Protein AF-A0A7V9T7A2-F1 (afdb_monomer_lite)

Radius of gyration: 11.95 Å; chains: 1; bounding box: 23×23×31 Å

Sequence (45 aa):
MCRNIRTLSNFEPPATAAEIEAAALQYVRKVSGQTKPSATNHDAF

Secondary structure (DSSP, 8-state):
--PPP---TT-SSPPPHHHHHHHHHHHHHHHH--SS--GGGGGG-

pLDDT: mean 84.72, std 8.78, range [50.84, 93.06]

Structure (mmCIF, N/CA/C/O backbone):
data_AF-A0A7V9T7A2-F1
#
_entry.id   AF-A0A7V9T7A2-F1
#
loop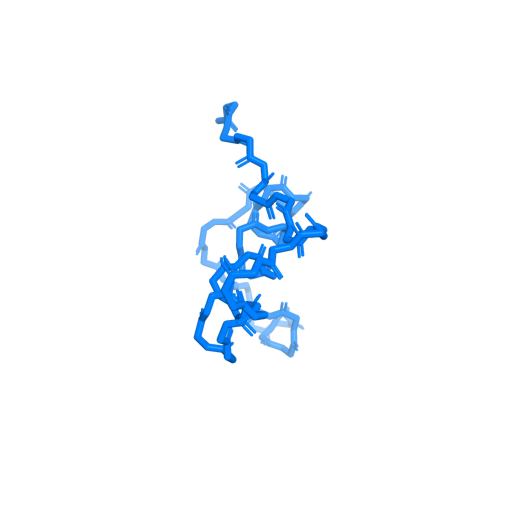_
_atom_site.group_PDB
_atom_site.id
_atom_site.type_symbol
_atom_site.label_atom_id
_atom_site.label_alt_id
_atom_site.label_comp_id
_atom_site.label_asym_id
_atom_site.label_entity_id
_atom_site.label_seq_id
_atom_site.pdbx_PDB_ins_code
_atom_site.Cartn_x
_atom_site.Cartn_y
_atom_site.Cartn_z
_atom_site.occupancy
_atom_site.B_iso_or_equiv
_atom_site.auth_seq_id
_atom_site.auth_comp_id
_atom_site.auth_asym_id
_atom_site.auth_atom_id
_atom_site.pdbx_PDB_model_num
ATOM 1 N N . MET A 1 1 ? 0.778 13.668 8.936 1.00 50.84 1 MET A N 1
ATOM 2 C CA . MET A 1 1 ? 2.171 13.539 8.441 1.00 50.84 1 MET A CA 1
ATOM 3 C C . MET A 1 1 ? 2.154 13.525 6.916 1.00 50.84 1 MET A C 1
ATOM 5 O O . MET A 1 1 ? 1.667 12.565 6.335 1.00 50.84 1 MET A O 1
ATOM 9 N N . CYS A 1 2 ? 2.657 14.571 6.258 1.00 53.03 2 CYS A N 1
ATOM 10 C CA . CYS A 1 2 ? 2.641 14.711 4.794 1.00 53.03 2 CYS A CA 1
ATOM 11 C C . CY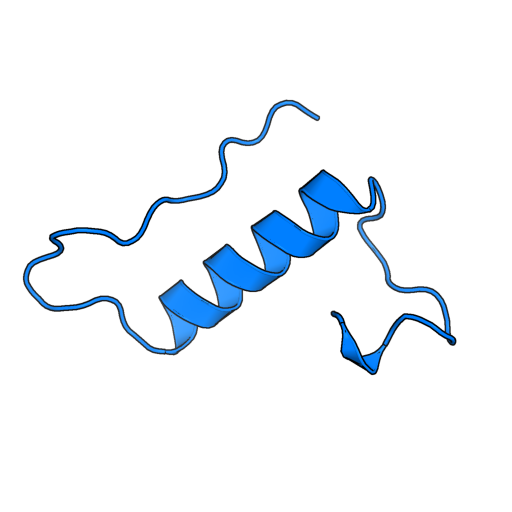S A 1 2 ? 3.747 13.892 4.097 1.00 53.03 2 CYS A C 1
ATOM 13 O O . CYS A 1 2 ? 4.504 14.434 3.298 1.00 53.03 2 CYS A O 1
ATOM 15 N N . ARG A 1 3 ? 3.887 12.591 4.401 1.00 62.94 3 ARG A N 1
ATOM 16 C CA . ARG A 1 3 ? 4.797 11.730 3.626 1.00 62.94 3 ARG A CA 1
ATOM 17 C C . ARG A 1 3 ? 4.150 11.410 2.276 1.00 62.94 3 ARG A C 1
ATOM 19 O O . ARG A 1 3 ? 2.997 10.968 2.208 1.00 62.94 3 ARG A O 1
ATOM 26 N N . ASN A 1 4 ? 4.863 11.712 1.194 1.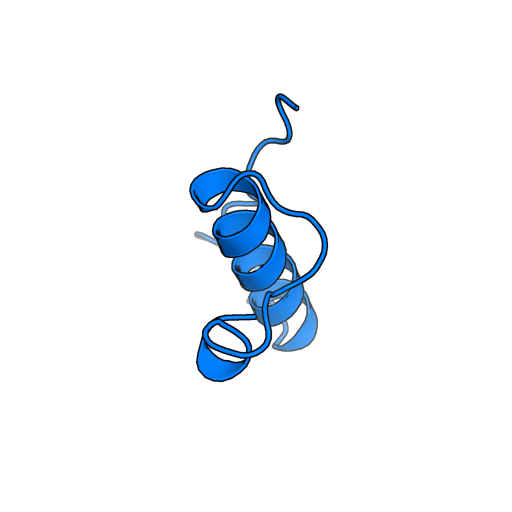00 77.00 4 ASN A N 1
ATOM 27 C CA . ASN A 1 4 ? 4.440 11.311 -0.140 1.00 77.00 4 ASN A CA 1
ATOM 28 C C . ASN A 1 4 ? 4.590 9.788 -0.262 1.00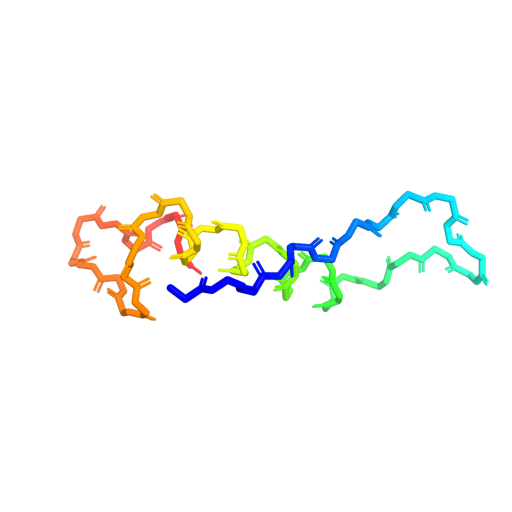 77.00 4 ASN A C 1
ATOM 30 O O . ASN A 1 4 ? 5.568 9.237 0.237 1.00 77.00 4 ASN A O 1
ATOM 34 N N . ILE A 1 5 ? 3.609 9.117 -0.863 1.00 84.75 5 ILE A N 1
ATOM 35 C CA . ILE A 1 5 ? 3.720 7.677 -1.120 1.00 84.75 5 ILE A CA 1
ATOM 36 C C . ILE A 1 5 ? 4.646 7.534 -2.320 1.00 84.75 5 ILE A C 1
ATOM 38 O O . ILE A 1 5 ? 4.447 8.216 -3.325 1.00 84.75 5 ILE A O 1
ATOM 42 N N . ARG A 1 6 ? 5.662 6.676 -2.222 1.00 83.44 6 ARG A N 1
ATOM 43 C CA . ARG A 1 6 ? 6.562 6.430 -3.349 1.00 83.44 6 ARG A CA 1
ATOM 44 C C . ARG A 1 6 ? 5.788 5.749 -4.480 1.00 83.44 6 ARG A C 1
ATOM 46 O O . ARG A 1 6 ? 5.356 4.611 -4.344 1.00 83.44 6 ARG A O 1
ATOM 53 N N . THR A 1 7 ? 5.623 6.451 -5.595 1.00 86.62 7 THR A N 1
ATOM 54 C CA . THR A 1 7 ? 5.046 5.907 -6.827 1.00 86.62 7 THR A CA 1
ATOM 55 C C . THR A 1 7 ? 6.105 5.088 -7.559 1.00 86.62 7 THR A C 1
ATOM 57 O O . THR A 1 7 ? 7.159 5.624 -7.894 1.00 86.62 7 THR A O 1
ATOM 60 N N . LEU A 1 8 ? 5.840 3.804 -7.804 1.00 85.62 8 LEU A N 1
ATOM 61 C CA . LEU A 1 8 ? 6.787 2.853 -8.413 1.00 85.62 8 LEU A CA 1
ATOM 62 C C . LEU A 1 8 ? 6.556 2.637 -9.923 1.00 85.62 8 LEU A C 1
ATOM 64 O O . LEU A 1 8 ? 6.872 1.584 -10.466 1.00 85.62 8 LEU A O 1
ATOM 68 N N . SER A 1 9 ? 5.981 3.619 -10.617 1.00 85.44 9 SER A N 1
ATOM 69 C CA . SER A 1 9 ? 5.703 3.553 -12.058 1.00 85.44 9 SER A CA 1
ATOM 70 C C . SER A 1 9 ? 6.940 3.868 -12.903 1.00 85.44 9 SER A C 1
ATOM 72 O O . SER A 1 9 ? 7.643 4.828 -12.594 1.00 85.44 9 SER A O 1
ATOM 74 N N . ASN A 1 10 ? 7.127 3.150 -14.018 1.00 84.50 10 ASN A N 1
ATOM 75 C CA . ASN A 1 10 ? 8.149 3.426 -15.043 1.00 84.50 10 ASN A CA 1
ATOM 76 C C . ASN A 1 10 ? 9.604 3.402 -14.527 1.00 84.50 10 ASN A C 1
ATOM 78 O O . ASN A 1 10 ? 10.431 4.195 -14.969 1.00 84.50 10 ASN A O 1
ATOM 82 N N . PHE A 1 11 ? 9.911 2.520 -13.572 1.00 85.75 11 PHE A N 1
ATOM 83 C CA . PHE A 1 11 ? 11.278 2.317 -13.086 1.00 85.75 11 PHE A CA 1
ATOM 84 C C . PHE A 1 11 ? 12.046 1.338 -13.978 1.00 85.75 11 PHE A C 1
ATOM 86 O O . PHE A 1 11 ? 11.521 0.283 -14.338 1.00 85.75 11 PHE A O 1
ATOM 93 N N . GLU A 1 12 ? 13.304 1.671 -14.267 1.00 84.19 12 GLU A N 1
ATOM 94 C CA . GLU A 1 12 ? 14.269 0.770 -14.889 1.00 84.19 12 GLU A CA 1
ATOM 95 C C . GLU A 1 12 ? 15.563 0.767 -14.059 1.00 84.19 12 GLU A C 1
ATOM 97 O O . GLU A 1 12 ? 16.183 1.825 -13.902 1.00 84.19 12 GLU A O 1
ATOM 102 N N . PRO A 1 13 ? 15.969 -0.382 -13.480 1.00 86.06 13 PRO A N 1
ATOM 103 C CA . PRO A 1 13 ? 15.270 -1.678 -13.428 1.00 86.06 13 PRO A CA 1
ATOM 104 C C . PRO A 1 13 ? 13.936 -1.625 -12.647 1.00 86.06 13 PRO A C 1
ATOM 106 O O . PRO A 1 13 ? 13.720 -0.692 -11.871 1.00 86.06 13 PRO A O 1
ATOM 109 N N . PRO A 1 14 ? 13.027 -2.604 -12.843 1.00 88.50 14 PRO A N 1
ATOM 110 C CA . PRO A 1 14 ? 11.732 -2.632 -12.165 1.00 88.50 14 PRO A CA 1
ATOM 111 C C . PRO A 1 14 ? 11.886 -2.661 -10.641 1.00 88.50 14 PRO A C 1
ATOM 113 O O . PRO A 1 14 ? 12.859 -3.201 -10.111 1.00 88.50 14 PRO A O 1
ATOM 116 N N . ALA A 1 15 ? 10.894 -2.098 -9.943 1.00 91.06 15 ALA A N 1
ATOM 117 C CA . ALA A 1 15 ? 10.893 -2.042 -8.488 1.00 91.06 15 ALA A CA 1
ATOM 118 C C . ALA A 1 15 ? 11.017 -3.444 -7.885 1.00 91.06 15 ALA A C 1
ATOM 120 O O . ALA A 1 15 ? 10.314 -4.383 -8.269 1.00 91.06 15 ALA A O 1
ATOM 121 N N . THR A 1 16 ? 11.914 -3.569 -6.918 1.00 93.06 16 THR A N 1
ATOM 122 C CA . THR A 1 16 ? 12.126 -4.827 -6.207 1.00 93.06 16 THR A CA 1
ATOM 123 C C . THR A 1 16 ? 10.938 -5.137 -5.293 1.00 93.06 16 THR A C 1
ATOM 125 O O . THR A 1 16 ? 10.212 -4.237 -4.867 1.00 93.06 16 THR A O 1
ATOM 128 N N . ALA A 1 17 ? 10.751 -6.409 -4.927 1.00 92.94 17 ALA A N 1
ATOM 129 C CA . ALA A 1 17 ? 9.682 -6.809 -4.004 1.00 92.94 17 ALA A CA 1
ATOM 130 C C . ALA A 1 17 ? 9.730 -6.030 -2.674 1.00 92.94 17 ALA A C 1
ATOM 132 O O . ALA A 1 17 ? 8.694 -5.599 -2.176 1.00 92.94 17 ALA A O 1
ATOM 133 N N . ALA A 1 18 ? 10.935 -5.765 -2.158 1.00 92.50 18 ALA A N 1
ATOM 134 C CA . ALA A 1 18 ? 11.130 -4.989 -0.936 1.00 92.50 18 ALA A CA 1
ATOM 135 C C . ALA A 1 18 ? 10.692 -3.520 -1.093 1.00 92.50 18 ALA A C 1
ATOM 137 O O . ALA A 1 18 ? 10.127 -2.932 -0.172 1.00 92.50 18 ALA A O 1
ATOM 138 N N . GLU A 1 19 ? 10.922 -2.910 -2.259 1.00 91.06 19 GLU A N 1
ATOM 139 C CA . GLU A 1 19 ? 10.456 -1.547 -2.542 1.00 91.06 19 GLU A CA 1
ATOM 140 C C . GLU A 1 19 ? 8.936 -1.479 -2.676 1.00 91.06 19 GLU A C 1
ATOM 142 O O . GLU A 1 19 ? 8.328 -0.513 -2.208 1.00 91.06 19 GLU A O 1
ATOM 147 N N . ILE A 1 20 ? 8.327 -2.503 -3.279 1.00 91.94 20 ILE A N 1
ATOM 148 C CA . ILE A 1 20 ? 6.871 -2.632 -3.396 1.00 91.94 20 ILE A CA 1
ATOM 149 C C . ILE A 1 20 ? 6.244 -2.758 -2.007 1.00 91.94 20 ILE A C 1
ATOM 151 O O . ILE A 1 20 ? 5.332 -1.996 -1.685 1.00 91.94 20 ILE A O 1
ATOM 155 N N . GLU A 1 21 ? 6.765 -3.648 -1.162 1.00 91.56 21 GLU A N 1
ATOM 156 C CA . GLU A 1 21 ? 6.298 -3.834 0.215 1.00 91.56 21 GLU A CA 1
ATOM 157 C C . GLU A 1 21 ? 6.454 -2.542 1.032 1.00 91.56 21 GLU A C 1
ATOM 159 O O . GLU A 1 21 ? 5.514 -2.083 1.683 1.00 91.56 21 GLU A O 1
ATOM 164 N N . ALA A 1 22 ? 7.603 -1.870 0.920 1.00 91.12 22 ALA A N 1
ATOM 165 C CA . ALA A 1 22 ? 7.837 -0.600 1.597 1.00 91.12 22 ALA A CA 1
ATOM 166 C C . ALA A 1 22 ? 6.880 0.511 1.130 1.00 91.12 22 ALA A C 1
ATOM 168 O O . ALA A 1 22 ? 6.453 1.336 1.945 1.00 91.12 22 ALA A O 1
ATOM 169 N N . ALA A 1 23 ? 6.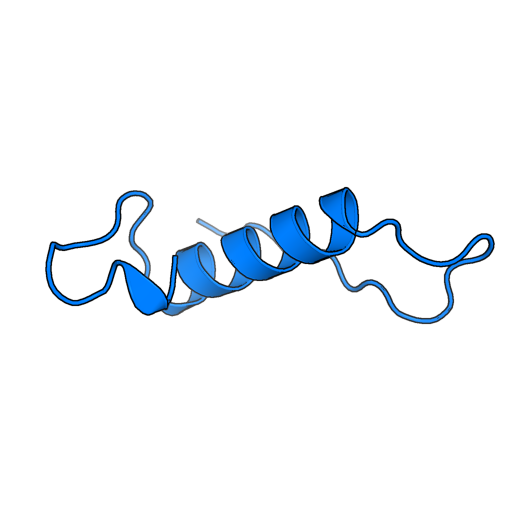542 0.564 -0.162 1.00 90.94 23 ALA A N 1
ATOM 170 C CA . ALA A 1 23 ? 5.583 1.525 -0.703 1.00 90.94 23 ALA A CA 1
ATOM 171 C C . ALA A 1 23 ? 4.141 1.203 -0.272 1.00 90.94 23 ALA A C 1
ATOM 173 O O . ALA A 1 23 ? 3.402 2.116 0.107 1.00 90.94 23 ALA A O 1
ATOM 174 N N . ALA A 1 24 ? 3.762 -0.077 -0.253 1.00 91.19 24 ALA A N 1
ATOM 175 C CA . ALA A 1 24 ? 2.464 -0.537 0.234 1.00 91.19 24 ALA A CA 1
ATOM 176 C C . ALA A 1 24 ? 2.279 -0.223 1.728 1.00 91.19 24 ALA A C 1
ATOM 178 O O . ALA A 1 24 ? 1.286 0.394 2.114 1.00 91.19 24 ALA A O 1
ATOM 179 N N . LEU A 1 25 ? 3.281 -0.509 2.564 1.00 90.19 25 LEU A N 1
ATOM 180 C CA . LEU A 1 25 ? 3.247 -0.181 3.991 1.00 90.19 25 LEU A CA 1
ATOM 181 C C . LEU A 1 25 ? 3.125 1.332 4.230 1.00 90.19 25 LEU A C 1
ATOM 183 O O . LEU A 1 25 ? 2.414 1.785 5.131 1.00 90.19 25 LEU A O 1
ATOM 187 N N . GLN A 1 26 ? 3.798 2.147 3.412 1.00 90.19 26 GLN A N 1
ATOM 1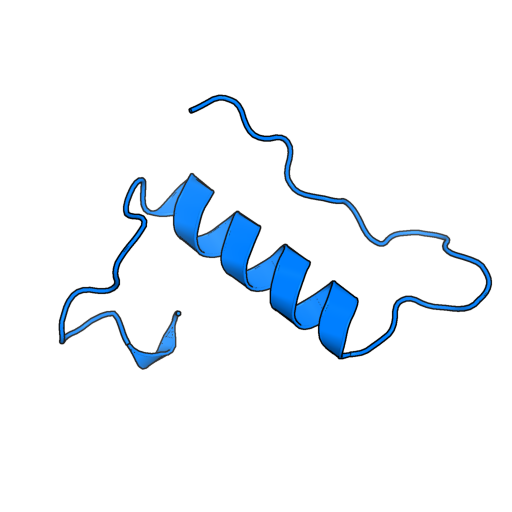88 C CA . GLN A 1 26 ? 3.640 3.603 3.456 1.00 90.19 26 GLN A CA 1
ATOM 189 C C . GLN A 1 26 ? 2.220 4.041 3.086 1.00 90.19 26 GLN A C 1
ATOM 191 O O . GLN A 1 26 ? 1.681 4.937 3.741 1.00 90.19 26 GLN A O 1
ATOM 196 N N . TYR A 1 27 ? 1.614 3.418 2.072 1.00 90.44 27 TYR A N 1
ATOM 197 C CA . TYR A 1 27 ? 0.232 3.675 1.673 1.00 90.44 27 TYR A CA 1
ATOM 198 C C . TYR A 1 27 ? -0.734 3.378 2.821 1.00 90.44 27 TYR A C 1
ATOM 200 O O . TYR A 1 27 ? -1.478 4.266 3.237 1.00 90.44 27 TYR A O 1
ATOM 208 N N . VAL A 1 28 ? -0.652 2.181 3.402 1.00 89.56 28 VAL A N 1
ATOM 209 C CA . VAL A 1 28 ? -1.527 1.744 4.498 1.00 89.56 28 VAL A CA 1
ATOM 210 C C . VAL A 1 28 ? -1.393 2.671 5.706 1.00 89.56 28 VAL A C 1
ATOM 212 O O . VAL A 1 28 ? -2.400 3.144 6.233 1.00 89.56 28 VAL A O 1
ATOM 215 N N . ARG A 1 29 ? -0.168 3.031 6.109 1.00 89.62 29 ARG A N 1
ATOM 216 C CA . ARG A 1 29 ? 0.076 3.979 7.216 1.00 89.62 29 ARG A CA 1
ATOM 217 C C . ARG A 1 29 ? -0.474 5.374 6.941 1.00 89.62 29 ARG A C 1
ATOM 219 O O . ARG A 1 29 ? -0.964 6.038 7.852 1.00 89.62 29 ARG A O 1
ATOM 226 N N . LYS A 1 30 ? -0.381 5.843 5.695 1.00 88.12 30 LYS A N 1
ATOM 227 C CA . LYS A 1 30 ? -0.888 7.163 5.310 1.00 88.12 30 LYS A CA 1
ATOM 228 C C . LYS A 1 30 ? -2.411 7.199 5.288 1.00 88.12 30 LYS A C 1
ATOM 230 O O . LYS A 1 30 ? -2.980 8.161 5.791 1.00 88.12 30 LYS A O 1
ATOM 235 N N . VAL A 1 31 ? -3.044 6.177 4.715 1.00 88.06 31 VAL A N 1
ATOM 236 C CA . VAL A 1 31 ? -4.505 6.086 4.595 1.00 88.06 31 VAL A CA 1
ATOM 237 C C . VAL A 1 31 ? -5.150 5.831 5.955 1.00 88.06 31 VAL A C 1
ATOM 239 O O . VAL A 1 31 ? -6.129 6.486 6.294 1.00 88.06 31 VAL A O 1
ATOM 242 N N . SER A 1 32 ? -4.581 4.933 6.762 1.00 86.31 32 SER A N 1
ATOM 243 C CA . SER A 1 32 ? -5.104 4.628 8.102 1.00 86.31 32 SER A CA 1
ATOM 244 C C . SER A 1 32 ? -4.796 5.707 9.144 1.00 86.31 32 SER A C 1
ATOM 246 O O . SER A 1 32 ? -5.458 5.762 10.176 1.00 86.31 32 SER A O 1
ATOM 248 N N . GLY A 1 33 ? -3.767 6.532 8.923 1.00 87.69 33 GLY A N 1
ATOM 249 C CA . GLY A 1 33 ? -3.270 7.493 9.911 1.00 87.69 33 GLY A CA 1
ATOM 250 C C . GLY A 1 33 ? -2.530 6.860 11.097 1.00 87.69 33 GLY A C 1
ATOM 251 O O . GLY A 1 33 ? -2.084 7.593 11.978 1.00 87.69 33 GLY A O 1
ATOM 252 N N . GLN A 1 34 ? -2.359 5.532 11.114 1.00 83.06 34 GLN A N 1
ATOM 253 C CA . GLN A 1 34 ? -1.742 4.778 12.205 1.00 83.06 34 GLN A CA 1
ATOM 254 C C . GLN A 1 34 ? -0.396 4.191 11.775 1.00 83.06 34 GLN A C 1
ATOM 256 O O . GLN A 1 34 ? -0.245 3.643 10.686 1.00 83.06 34 GLN A O 1
ATOM 261 N N . THR A 1 35 ? 0.607 4.272 12.649 1.00 84.06 35 THR A N 1
ATOM 262 C CA . THR A 1 35 ? 1.930 3.671 12.399 1.00 84.06 35 THR A CA 1
ATOM 263 C C . THR A 1 35 ? 2.020 2.214 12.849 1.00 84.06 35 THR A C 1
ATOM 265 O O . THR A 1 35 ? 2.873 1.480 12.344 1.00 84.06 35 THR A O 1
ATOM 268 N N . LYS A 1 36 ? 1.132 1.799 13.761 1.00 84.81 36 LYS A N 1
ATOM 269 C CA . LYS A 1 36 ? 1.020 0.446 14.310 1.00 84.81 36 LYS A CA 1
ATOM 270 C C . LYS A 1 36 ? -0.381 -0.115 14.007 1.00 84.81 36 LYS A C 1
ATOM 272 O O . LYS A 1 36 ? -1.352 0.566 14.351 1.00 84.81 36 LYS A O 1
ATOM 277 N N . PRO A 1 37 ? -0.502 -1.312 13.401 1.00 84.38 37 PRO A N 1
ATOM 278 C CA . PRO A 1 37 ? -1.800 -1.944 13.193 1.00 84.38 37 PRO A CA 1
ATOM 279 C C . PRO A 1 37 ? -2.495 -2.224 14.525 1.00 84.38 37 PRO A C 1
ATOM 281 O O . PRO A 1 37 ? -1.855 -2.549 15.529 1.00 84.38 37 PRO A O 1
ATOM 284 N N . SER A 1 38 ? -3.822 -2.114 14.530 1.00 83.56 38 SER A N 1
ATOM 285 C CA . SER A 1 38 ? -4.648 -2.752 15.555 1.00 83.56 38 SER A CA 1
ATOM 286 C C . SER A 1 38 ? -4.716 -4.260 15.291 1.00 83.56 38 SER A C 1
ATOM 288 O O . SER A 1 38 ? -4.447 -4.705 14.176 1.00 83.56 38 SER A O 1
ATOM 290 N N . ALA A 1 39 ? -5.127 -5.045 16.292 1.00 84.19 39 ALA A N 1
ATOM 291 C CA . ALA A 1 39 ? -5.287 -6.497 16.156 1.00 84.19 39 ALA A CA 1
ATOM 292 C C . ALA A 1 39 ? -6.122 -6.891 14.922 1.00 84.19 39 ALA A C 1
ATOM 294 O O . ALA A 1 39 ? -5.786 -7.834 14.219 1.00 84.19 39 ALA A O 1
ATOM 295 N N . THR A 1 40 ? -7.172 -6.122 14.630 1.00 85.06 40 THR A N 1
ATOM 296 C CA . THR A 1 40 ? -8.081 -6.350 13.499 1.00 85.06 40 THR A CA 1
ATOM 297 C C . THR A 1 40 ? -7.481 -5.972 12.143 1.00 85.06 40 THR A C 1
ATOM 299 O O . THR A 1 40 ? -7.904 -6.505 11.128 1.00 85.06 40 THR A O 1
ATOM 302 N N . ASN A 1 41 ? -6.498 -5.069 12.104 1.00 82.50 41 ASN A N 1
ATOM 303 C CA . ASN A 1 41 ? -5.940 -4.534 10.857 1.00 82.50 41 ASN A CA 1
ATOM 304 C C . ASN A 1 41 ? -4.608 -5.189 10.466 1.00 82.50 41 ASN A C 1
ATOM 306 O O . ASN A 1 41 ? -3.935 -4.682 9.573 1.00 82.50 41 ASN A O 1
ATOM 310 N N . HIS A 1 42 ? -4.213 -6.275 11.138 1.00 82.88 42 HIS A N 1
ATOM 311 C CA . HIS A 1 42 ? -2.945 -6.960 10.883 1.00 82.88 42 HIS A CA 1
ATOM 312 C C . HIS A 1 42 ? -2.817 -7.450 9.441 1.00 82.88 42 HIS A C 1
ATOM 314 O O . HIS A 1 42 ? -1.755 -7.299 8.861 1.00 82.88 42 HIS A O 1
ATOM 320 N N . ASP A 1 43 ? -3.897 -7.947 8.842 1.00 83.25 43 ASP A N 1
ATOM 321 C CA . ASP A 1 43 ? -3.865 -8.465 7.468 1.00 83.25 43 ASP A CA 1
ATOM 322 C C . ASP A 1 43 ? -3.586 -7.376 6.421 1.00 83.25 43 ASP A C 1
ATOM 324 O O . ASP A 1 43 ? -3.143 -7.668 5.313 1.00 83.25 43 ASP A O 1
ATOM 328 N N . ALA A 1 44 ? -3.860 -6.113 6.759 1.00 77.31 44 ALA A N 1
ATOM 329 C CA . ALA A 1 44 ? -3.639 -4.978 5.874 1.00 77.31 44 ALA A CA 1
ATOM 330 C C . ALA A 1 44 ? -2.260 -4.318 6.057 1.00 77.31 44 ALA A C 1
ATOM 332 O O . ALA A 1 44 ? -1.934 -3.434 5.269 1.00 77.31 44 ALA A O 1
ATOM 333 N N . PHE A 1 45 ? -1.492 -4.678 7.094 1.00 81.00 45 PHE A N 1
ATOM 334 C CA . PHE A 1 45 ? -0.224 -4.040 7.485 1.00 81.00 45 PHE A CA 1
ATOM 335 C C . PHE A 1 45 ? 0.974 -4.962 7.293 1.00 81.00 45 PHE A C 1
ATOM 337 O O . PHE A 1 45 ? 2.023 -4.418 6.882 1.00 81.00 45 PHE A O 1
#

Foldseek 3Di:
DPDDQDDQPPDVVHDDPVRVVVSQLVVLCVVVVDNDDDPVCVVSD